Protein AF-A0AAD6QS98-F1 (afdb_monomer)

Secondary structure (DSSP, 8-state):
-PPPHHHHHSS---TTS-SSSTTTS----HHHHHHHHHHHHH-TTSPPS---HHHHHHHHHGGG--

Nearest PDB structures (foldseek):
  7pkq-assembly1_v  TM=3.108E-01  e=9.602E+00  Chlamydomonas reinhardtii

Solvent-accessible surface area (backbone atoms only — not comparable to full-atom values): 4457 Å² total; per-residue (Å²): 138,83,80,59,68,73,62,60,76,72,50,75,80,68,85,76,60,67,94,71,42,76,92,80,42,75,89,78,58,69,67,36,50,51,54,36,50,52,41,60,75,69,41,93,82,46,82,84,81,89,78,51,73,66,47,35,58,54,56,43,56,66,70,71,80,120

Mean predicted aligned error: 11.7 Å

Sequence (66 aa):
MAIPLQVLQHAKPLKQLPLVGPLFTPPVNVIAVVKVAVRAATDPVFPPGIVDVYGILRYSQQQRAT

Structure (mmCIF, N/CA/C/O backbone):
data_AF-A0AAD6QS98-F1
#
_entry.id   AF-A0AAD6QS98-F1
#
loop_
_atom_site.group_PDB
_atom_site.id
_atom_site.type_symbol
_atom_site.label_atom_id
_atom_site.label_alt_id
_atom_site.label_comp_id
_atom_site.label_asym_id
_atom_site.label_entity_id
_atom_site.label_seq_id
_atom_site.pdbx_PDB_ins_code
_atom_site.Cartn_x
_atom_site.Cartn_y
_atom_site.Cartn_z
_atom_site.occupancy
_atom_site.B_iso_or_equiv
_atom_site.auth_seq_id
_atom_site.auth_comp_id
_atom_site.auth_asym_id
_atom_site.auth_atom_id
_atom_site.pdbx_PDB_model_num
ATOM 1 N N . MET A 1 1 ? -14.898 -22.420 22.662 1.00 48.09 1 MET A N 1
ATOM 2 C CA . MET A 1 1 ? -15.185 -21.400 23.692 1.00 48.09 1 MET A CA 1
ATOM 3 C C . MET A 1 1 ? -16.376 -20.587 23.199 1.00 48.09 1 MET A C 1
ATOM 5 O O . MET A 1 1 ? -16.213 -19.799 22.280 1.00 48.09 1 MET A O 1
ATOM 9 N N . ALA A 1 2 ? -17.586 -20.888 23.678 1.00 60.84 2 ALA A N 1
ATOM 10 C CA . ALA A 1 2 ? -18.804 -20.208 23.235 1.00 60.84 2 ALA A CA 1
ATOM 11 C C . ALA A 1 2 ? -18.992 -18.941 24.074 1.00 60.84 2 ALA A C 1
ATOM 13 O O . ALA A 1 2 ? -19.018 -19.017 25.300 1.00 60.84 2 ALA A O 1
ATOM 14 N N . ILE A 1 3 ? -19.071 -17.784 23.422 1.00 66.19 3 ILE A N 1
ATOM 15 C CA . ILE A 1 3 ? -19.331 -16.518 24.107 1.00 66.19 3 ILE A CA 1
ATOM 16 C C . ILE A 1 3 ? -20.837 -16.495 24.403 1.00 66.19 3 ILE A C 1
ATOM 18 O O . ILE A 1 3 ? -21.625 -16.624 23.464 1.00 66.19 3 ILE A O 1
ATOM 22 N N . PRO A 1 4 ? -21.263 -16.436 25.675 1.00 67.88 4 PRO A N 1
ATOM 23 C CA . PRO A 1 4 ? -22.662 -16.623 26.030 1.00 67.88 4 PRO A CA 1
ATOM 24 C C . PRO A 1 4 ? -23.521 -15.500 25.444 1.00 67.88 4 PRO A C 1
ATOM 26 O O . PRO A 1 4 ? -23.206 -14.318 25.585 1.00 67.88 4 PRO A O 1
ATOM 29 N N . LEU A 1 5 ? -24.635 -15.878 24.811 1.00 64.19 5 LEU A N 1
ATOM 30 C CA . LEU A 1 5 ? -25.584 -14.965 24.165 1.00 64.19 5 LEU A CA 1
ATOM 31 C C . LEU A 1 5 ? -26.065 -13.848 25.110 1.00 64.19 5 LEU A C 1
ATOM 33 O O . LEU A 1 5 ? -26.332 -12.738 24.659 1.00 64.19 5 LEU A O 1
ATOM 37 N N . GLN A 1 6 ? -26.092 -14.101 26.423 1.00 65.19 6 GLN A N 1
ATOM 38 C CA . GLN A 1 6 ? -26.462 -13.108 27.437 1.00 65.19 6 GLN A CA 1
ATOM 39 C C . GLN A 1 6 ? -25.527 -11.882 27.472 1.00 65.19 6 GLN A C 1
ATOM 41 O O . GLN A 1 6 ? -25.971 -10.782 27.804 1.00 65.19 6 GLN A O 1
ATOM 46 N N . VAL A 1 7 ? -24.252 -12.027 27.088 1.00 63.69 7 VAL A N 1
ATOM 47 C CA . VAL A 1 7 ? -23.296 -10.903 27.021 1.00 63.69 7 VAL A CA 1
ATOM 48 C C . VAL A 1 7 ? -23.592 -9.999 25.818 1.00 63.69 7 VAL A C 1
ATOM 50 O O . VAL A 1 7 ? -23.485 -8.780 25.922 1.00 63.69 7 VAL A O 1
A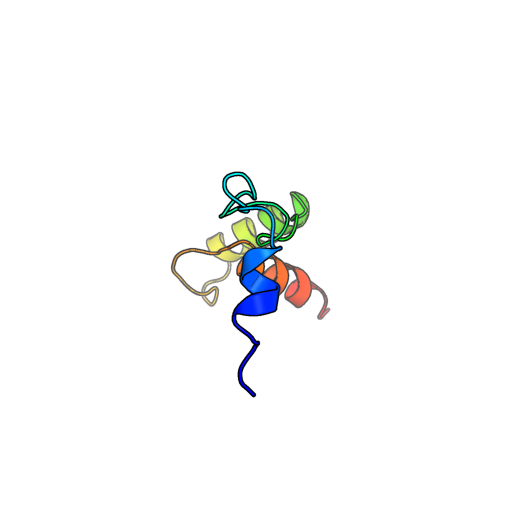TOM 53 N N . LEU A 1 8 ? -24.050 -10.571 24.699 1.00 62.69 8 LEU A N 1
ATOM 54 C CA . LEU A 1 8 ? -24.458 -9.813 23.508 1.00 62.69 8 LEU A CA 1
ATOM 55 C C . LEU A 1 8 ? -25.784 -9.064 23.702 1.00 62.69 8 LEU A C 1
ATOM 57 O O . LEU A 1 8 ? -25.989 -8.037 23.065 1.00 62.69 8 LEU A O 1
ATOM 61 N N . GLN A 1 9 ? -26.655 -9.522 24.607 1.00 64.88 9 GLN A N 1
ATOM 62 C CA . GLN A 1 9 ? -27.927 -8.852 24.925 1.00 64.88 9 GLN A CA 1
ATOM 63 C C . GLN A 1 9 ? -27.738 -7.495 25.626 1.00 64.88 9 GLN A C 1
ATOM 65 O O . GLN A 1 9 ? -28.599 -6.626 25.519 1.00 64.88 9 GLN A O 1
ATOM 70 N N . HIS A 1 10 ? -26.605 -7.304 26.309 1.00 64.62 10 HIS A N 1
ATOM 71 C CA . HIS A 1 10 ? -26.233 -6.048 26.973 1.00 64.62 10 HIS A CA 1
ATOM 72 C C . HIS A 1 10 ? -25.276 -5.191 26.132 1.00 64.62 10 HIS A C 1
ATOM 74 O O . HIS A 1 10 ? -24.981 -4.048 26.491 1.00 64.62 10 HIS A O 1
ATOM 80 N N . ALA A 1 11 ? -24.770 -5.724 25.017 1.00 65.19 11 ALA A N 1
ATOM 81 C CA . ALA A 1 11 ? -23.894 -4.982 24.131 1.00 65.19 11 ALA A CA 1
ATOM 82 C C . ALA A 1 11 ? -24.712 -3.914 23.394 1.00 65.19 11 ALA A C 1
ATOM 84 O O . ALA A 1 11 ? -25.647 -4.214 22.650 1.00 65.19 11 ALA A O 1
ATOM 85 N N . LYS A 1 12 ? -24.359 -2.641 23.599 1.00 67.31 12 LYS A N 1
ATOM 86 C CA . LYS A 1 12 ? -24.969 -1.520 22.877 1.00 67.31 12 LYS A CA 1
ATOM 87 C C . LYS A 1 12 ? -24.784 -1.766 21.373 1.00 67.31 12 LYS A C 1
ATOM 89 O O . LYS A 1 12 ? -23.639 -1.972 20.966 1.00 67.31 12 LYS A O 1
ATOM 94 N N . PRO A 1 13 ? -25.847 -1.741 20.544 1.00 65.44 13 PRO A N 1
ATOM 95 C CA . PRO A 1 13 ? -25.708 -1.930 19.110 1.00 65.44 13 PRO A CA 1
ATOM 96 C C . PRO A 1 13 ? -24.704 -0.915 18.578 1.00 65.44 13 PRO A C 1
ATOM 98 O O . PRO A 1 13 ? -24.945 0.293 18.606 1.00 65.44 13 PRO A O 1
ATOM 101 N N . LEU A 1 14 ? -23.566 -1.409 18.105 1.00 65.31 14 LEU A N 1
ATOM 102 C CA . LEU A 1 14 ? -22.500 -0.614 17.513 1.00 65.31 14 LEU A CA 1
ATOM 103 C C . LEU A 1 14 ? -22.910 -0.185 16.094 1.00 65.31 14 LEU A C 1
A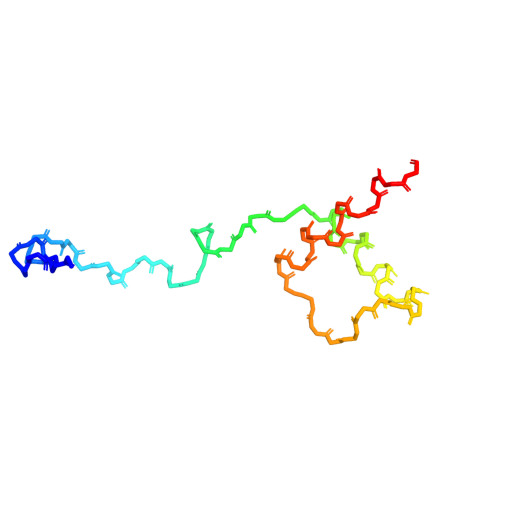TOM 105 O O . LEU A 1 14 ? -22.167 -0.365 15.141 1.00 65.31 14 LEU A O 1
ATOM 109 N N . LYS A 1 15 ? -24.117 0.379 15.937 1.00 58.50 15 LYS A N 1
ATOM 110 C CA . LYS A 1 15 ? -24.664 0.858 14.654 1.00 58.50 15 LYS A CA 1
ATOM 111 C C . LYS A 1 15 ? -23.825 1.976 14.028 1.00 58.50 15 LYS A C 1
ATOM 113 O O . LYS A 1 15 ? -24.014 2.286 12.860 1.00 58.50 15 LYS A O 1
ATOM 118 N N . GLN A 1 16 ? -22.945 2.592 14.814 1.00 62.19 16 GLN A N 1
ATOM 119 C CA . GLN A 1 16 ? -22.215 3.802 14.452 1.00 62.19 16 GLN A CA 1
ATOM 120 C C . GLN A 1 16 ? -20.708 3.700 14.711 1.00 62.19 16 GLN A C 1
ATOM 122 O O . GLN A 1 16 ? -20.008 4.702 14.572 1.00 62.19 16 GLN A O 1
ATOM 127 N N . LEU A 1 17 ? -20.194 2.519 15.090 1.00 62.03 17 LEU A N 1
ATOM 128 C CA . LEU A 1 17 ? -18.751 2.318 14.989 1.00 62.03 17 LEU A CA 1
ATOM 129 C C . LEU A 1 17 ? -18.411 2.338 13.499 1.00 62.03 17 LEU A C 1
ATOM 131 O O . LEU A 1 17 ? -19.037 1.595 12.739 1.00 62.03 17 LEU A O 1
ATOM 135 N N . PRO A 1 18 ? -17.463 3.183 13.068 1.00 61.12 18 PRO A N 1
ATOM 136 C CA . PRO A 1 18 ? -17.046 3.192 11.682 1.00 61.12 18 PRO A CA 1
ATOM 137 C C . PRO A 1 18 ? -16.537 1.790 11.327 1.00 61.12 18 PRO A C 1
ATOM 139 O O . PRO A 1 18 ? -15.537 1.330 11.874 1.00 61.12 18 PRO A O 1
ATOM 142 N N . LEU A 1 19 ? -17.262 1.105 10.433 1.00 67.88 19 LEU A N 1
ATOM 143 C CA . LEU A 1 19 ? -16.900 -0.224 9.916 1.00 67.88 19 LEU A CA 1
ATOM 144 C C . LEU A 1 19 ? -15.499 -0.204 9.284 1.00 67.88 19 LEU A C 1
ATOM 146 O O . LEU A 1 19 ? -14.780 -1.195 9.317 1.00 67.88 19 LEU A O 1
ATOM 150 N N . VAL A 1 20 ? -15.115 0.958 8.751 1.00 65.19 20 VAL A N 1
ATOM 151 C CA . VAL A 1 20 ? -13.784 1.303 8.255 1.00 65.19 20 VAL A CA 1
ATOM 152 C C . VAL A 1 20 ? -13.399 2.668 8.822 1.00 65.19 20 VAL A C 1
ATOM 154 O O . VAL A 1 20 ? -14.181 3.614 8.763 1.00 65.19 20 VAL A O 1
ATOM 157 N N . GLY A 1 21 ? -12.218 2.773 9.425 1.00 70.88 21 GLY A N 1
ATOM 158 C CA . GLY A 1 21 ? -11.768 3.987 10.106 1.00 70.88 21 GLY A CA 1
ATOM 159 C C . GLY A 1 21 ? -10.542 3.730 10.982 1.00 70.88 21 GLY A C 1
ATOM 160 O O . GLY A 1 21 ? -10.026 2.615 10.973 1.00 70.88 21 GLY A O 1
ATOM 161 N N . PRO A 1 22 ? -10.088 4.708 11.786 1.00 70.44 22 PRO A N 1
ATOM 162 C CA . PRO A 1 22 ? -8.826 4.633 12.536 1.00 70.44 22 PRO A CA 1
ATOM 163 C C . PRO A 1 22 ? -8.673 3.406 13.447 1.00 70.44 22 PRO A C 1
ATOM 165 O O . PRO A 1 22 ? -7.558 3.022 13.782 1.00 70.44 22 PRO A O 1
ATOM 168 N N . LEU A 1 23 ? -9.791 2.782 13.837 1.00 76.00 23 LEU A N 1
ATOM 169 C CA . LEU A 1 23 ? -9.800 1.539 14.607 1.00 76.00 23 LEU A CA 1
ATOM 170 C C . LEU A 1 23 ? -9.251 0.336 13.812 1.00 76.00 23 LEU A C 1
ATOM 172 O O . LEU A 1 23 ? -8.636 -0.548 14.398 1.00 76.00 23 LEU A O 1
ATOM 176 N N . PHE A 1 24 ? -9.459 0.315 12.492 1.00 79.50 24 PHE A N 1
ATOM 177 C CA . PHE A 1 24 ? -9.075 -0.776 11.585 1.00 79.50 24 PHE A CA 1
ATOM 178 C C . PHE A 1 24 ? -8.072 -0.355 10.505 1.00 79.50 24 PHE A C 1
ATOM 180 O O . PHE A 1 24 ? -7.532 -1.210 9.818 1.00 79.50 24 PHE A O 1
ATOM 187 N N . THR A 1 25 ? -7.811 0.941 10.330 1.00 83.81 25 THR A N 1
ATOM 188 C CA . THR A 1 25 ? -6.802 1.462 9.400 1.00 83.81 25 THR A CA 1
ATOM 189 C C . THR A 1 25 ? -5.819 2.330 10.178 1.00 83.81 25 THR A C 1
ATOM 191 O O . THR A 1 25 ? -6.221 3.396 10.657 1.00 83.81 25 THR A O 1
ATOM 194 N N . PRO A 1 26 ? -4.551 1.913 10.332 1.00 87.62 26 PRO A N 1
ATOM 195 C CA . PRO A 1 26 ? -3.591 2.685 11.104 1.00 87.62 2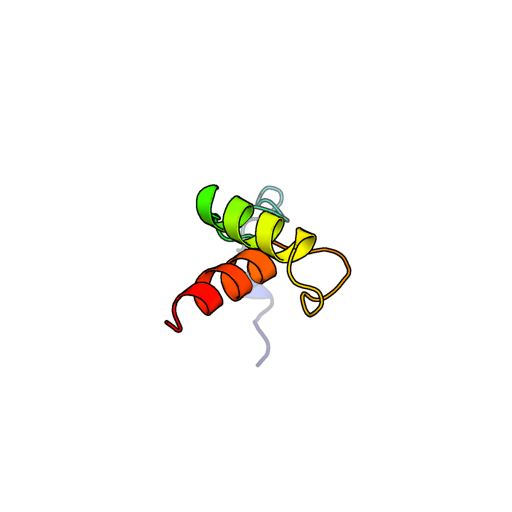6 PRO A CA 1
ATOM 196 C C . PRO A 1 26 ? -3.310 4.033 10.423 1.00 87.62 26 PRO A C 1
ATOM 198 O O . PRO A 1 26 ? -3.307 4.114 9.192 1.00 87.62 26 PRO A O 1
ATOM 201 N N . PRO A 1 27 ? -3.050 5.104 11.188 1.00 88.81 27 PRO A N 1
ATOM 202 C CA . PRO A 1 27 ? -2.621 6.363 10.599 1.00 88.81 27 PRO A CA 1
ATOM 203 C C . PRO A 1 27 ? -1.263 6.183 9.909 1.00 88.81 27 PRO A C 1
ATOM 205 O O . PRO A 1 27 ? -0.370 5.513 10.431 1.00 88.81 27 PRO A O 1
ATOM 208 N N . VAL A 1 28 ? -1.089 6.815 8.748 1.00 91.50 28 VAL A N 1
ATOM 209 C CA . VAL A 1 28 ? 0.172 6.801 7.991 1.00 91.50 28 VAL A CA 1
ATOM 210 C C . VAL A 1 28 ? 0.729 8.207 7.818 1.00 91.50 28 VAL A C 1
ATOM 212 O O . VAL A 1 28 ? -0.006 9.170 7.617 1.00 91.50 28 VAL A O 1
ATOM 215 N N . ASN A 1 29 ? 2.055 8.322 7.901 1.00 93.25 29 ASN A N 1
ATOM 216 C CA . ASN A 1 29 ? 2.764 9.577 7.679 1.00 93.25 29 ASN A CA 1
ATOM 217 C C . ASN A 1 29 ? 2.892 9.853 6.170 1.00 93.25 29 ASN A C 1
ATOM 219 O O . ASN A 1 29 ? 3.312 8.974 5.419 1.00 93.25 29 ASN A O 1
ATOM 223 N N . VAL A 1 30 ? 2.604 11.081 5.731 1.00 94.94 30 VAL 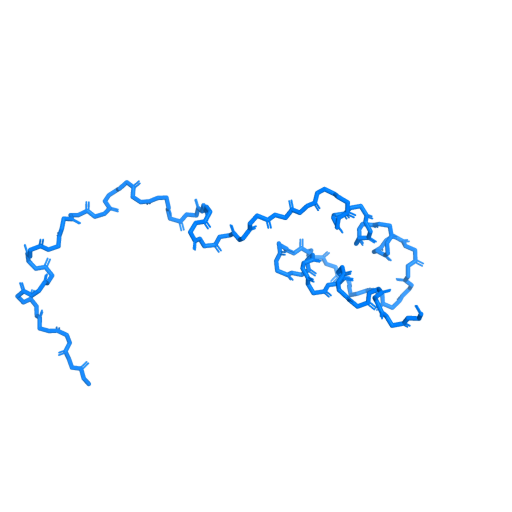A N 1
ATOM 224 C CA . VAL A 1 30 ? 2.707 11.494 4.318 1.00 94.94 30 VAL A CA 1
ATOM 225 C C . VAL A 1 30 ? 4.097 11.254 3.715 1.00 94.94 30 VAL A C 1
ATOM 227 O O . VAL A 1 30 ? 4.207 10.859 2.559 1.00 94.94 30 VAL A O 1
ATOM 230 N N . ILE A 1 31 ? 5.165 11.380 4.505 1.00 95.31 31 ILE A N 1
ATOM 231 C CA . ILE A 1 31 ? 6.538 11.087 4.074 1.00 95.31 31 ILE A CA 1
ATOM 232 C C . ILE A 1 31 ? 6.714 9.597 3.754 1.00 95.31 31 ILE A C 1
ATOM 234 O O . ILE A 1 31 ? 7.413 9.249 2.803 1.00 95.31 31 ILE A O 1
ATOM 238 N N . ALA A 1 32 ? 6.063 8.706 4.508 1.00 94.62 32 ALA A N 1
ATOM 239 C CA . ALA A 1 32 ? 6.082 7.272 4.224 1.00 94.62 32 ALA A CA 1
ATOM 240 C C . ALA A 1 32 ? 5.368 6.961 2.901 1.00 94.62 32 ALA A C 1
ATOM 242 O O . ALA A 1 32 ? 5.869 6.158 2.118 1.00 94.62 32 ALA A O 1
ATOM 243 N N . VAL A 1 33 ? 4.254 7.645 2.618 1.00 95.56 33 VAL A N 1
ATOM 244 C CA . VAL A 1 33 ? 3.539 7.517 1.339 1.00 95.56 33 VAL A CA 1
ATOM 245 C C . VAL A 1 33 ? 4.436 7.938 0.177 1.00 95.56 33 VAL A C 1
ATOM 247 O O . VAL A 1 33 ? 4.579 7.183 -0.778 1.00 95.56 33 VAL A O 1
ATOM 250 N N . VAL A 1 34 ? 5.099 9.094 0.280 1.00 96.62 34 VAL A N 1
ATOM 251 C CA . VAL A 1 34 ? 6.008 9.590 -0.768 1.00 96.62 34 VAL A CA 1
ATOM 252 C C . VAL A 1 34 ? 7.155 8.612 -1.013 1.00 96.62 34 V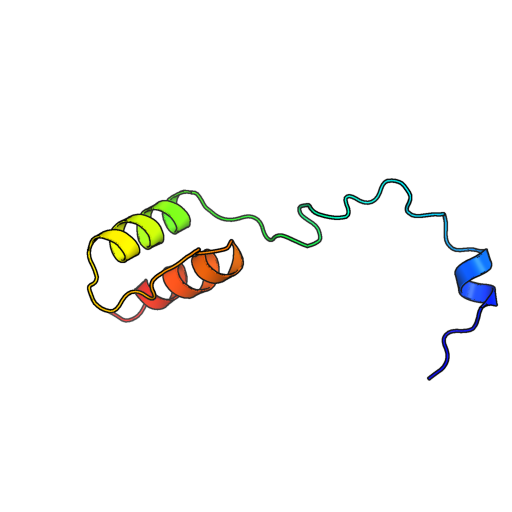AL A C 1
ATOM 254 O O . VAL A 1 34 ? 7.424 8.262 -2.158 1.00 96.62 34 VAL A O 1
ATOM 257 N N . LYS A 1 35 ? 7.795 8.111 0.049 1.00 94.56 35 LYS A N 1
ATOM 258 C CA . LYS A 1 35 ? 8.876 7.119 -0.060 1.00 94.56 35 LYS A CA 1
ATOM 259 C C . LYS A 1 35 ? 8.439 5.869 -0.819 1.00 94.56 35 LYS A C 1
ATOM 261 O O . LYS A 1 35 ? 9.180 5.388 -1.670 1.00 94.56 35 LYS A O 1
ATOM 266 N N . VAL A 1 36 ? 7.249 5.354 -0.515 1.00 95.31 36 VAL A N 1
ATOM 267 C CA . VAL A 1 36 ? 6.715 4.149 -1.158 1.00 95.31 36 VAL A CA 1
ATOM 268 C C . VAL A 1 36 ? 6.263 4.432 -2.589 1.00 95.31 36 VAL A C 1
ATOM 270 O O . VAL A 1 36 ? 6.529 3.614 -3.458 1.00 95.31 36 VAL A O 1
ATOM 273 N N . ALA A 1 37 ? 5.661 5.591 -2.862 1.00 95.31 37 ALA A N 1
ATOM 274 C CA . ALA A 1 37 ? 5.235 5.985 -4.204 1.00 95.31 37 ALA A CA 1
ATOM 275 C C . ALA A 1 37 ? 6.420 6.165 -5.160 1.00 95.31 37 ALA A C 1
ATOM 277 O O . ALA A 1 37 ? 6.395 5.644 -6.271 1.00 95.31 37 ALA A O 1
ATOM 278 N N . VAL A 1 38 ? 7.479 6.852 -4.713 1.00 95.56 38 VAL A N 1
ATOM 279 C CA . VAL A 1 38 ? 8.716 6.992 -5.494 1.00 95.56 38 VAL A CA 1
ATOM 280 C C . VAL A 1 38 ? 9.295 5.615 -5.779 1.00 95.56 38 VAL A C 1
ATOM 282 O O . VAL A 1 38 ? 9.530 5.282 -6.934 1.00 95.56 38 VAL A O 1
ATOM 285 N N . ARG A 1 39 ? 9.424 4.779 -4.744 1.00 94.25 39 ARG A N 1
ATOM 286 C CA . ARG A 1 39 ? 9.938 3.418 -4.883 1.00 94.25 39 ARG A CA 1
ATOM 287 C C . ARG A 1 39 ? 9.111 2.577 -5.858 1.00 94.25 39 ARG A C 1
ATOM 289 O O . ARG A 1 39 ? 9.678 1.887 -6.689 1.00 94.25 39 ARG A O 1
ATOM 296 N N . ALA A 1 40 ? 7.786 2.659 -5.792 1.00 94.31 40 ALA A N 1
ATOM 297 C CA . ALA A 1 40 ? 6.893 1.950 -6.703 1.00 94.31 40 ALA A CA 1
ATOM 298 C C . ALA A 1 40 ? 7.038 2.408 -8.161 1.00 94.31 40 ALA A C 1
ATOM 300 O O . ALA A 1 40 ? 6.825 1.614 -9.072 1.00 94.31 40 ALA A O 1
ATOM 301 N N . ALA A 1 41 ? 7.402 3.672 -8.383 1.00 95.06 41 ALA A N 1
ATOM 302 C CA . ALA A 1 41 ? 7.628 4.218 -9.715 1.00 95.06 41 ALA A CA 1
ATOM 303 C C . ALA A 1 41 ? 9.030 3.906 -10.268 1.00 95.06 41 ALA A C 1
ATOM 305 O O . ALA A 1 41 ? 9.193 3.844 -11.485 1.00 95.06 41 ALA A O 1
ATOM 306 N N . THR A 1 42 ? 10.038 3.745 -9.404 1.00 95.25 42 THR A N 1
ATOM 307 C CA . THR A 1 42 ? 11.448 3.643 -9.820 1.00 95.25 42 THR A CA 1
ATOM 308 C C . THR A 1 42 ? 12.059 2.257 -9.670 1.00 95.25 42 THR A C 1
ATOM 310 O O . THR A 1 42 ? 12.936 1.906 -10.455 1.00 95.25 42 THR A O 1
ATOM 313 N N . ASP A 1 43 ? 11.650 1.474 -8.670 1.00 94.06 43 ASP A N 1
ATOM 314 C CA . ASP A 1 43 ? 12.266 0.180 -8.385 1.00 94.06 43 ASP A CA 1
ATOM 315 C C . ASP A 1 43 ? 11.611 -0.907 -9.251 1.00 94.06 43 ASP A C 1
ATOM 317 O O . ASP A 1 43 ? 10.450 -1.254 -9.023 1.00 94.06 43 ASP A O 1
ATOM 321 N N . PRO A 1 44 ? 12.344 -1.542 -10.184 1.00 91.38 44 PRO A N 1
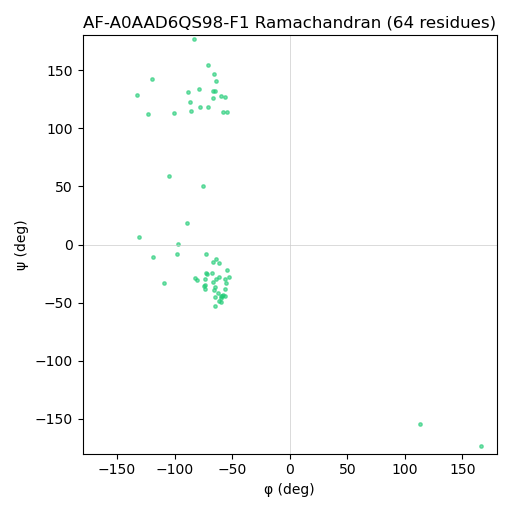ATOM 322 C CA . PRO A 1 44 ? 11.774 -2.545 -11.090 1.00 91.38 44 PRO A CA 1
ATOM 323 C C . PRO A 1 44 ? 11.323 -3.831 -10.377 1.00 91.38 44 PRO A C 1
ATOM 325 O O . PRO A 1 44 ? 10.600 -4.639 -10.950 1.00 91.38 44 PRO A O 1
ATOM 328 N N . VAL A 1 45 ? 11.760 -4.034 -9.130 1.00 94.19 45 VAL A N 1
ATOM 329 C CA . VAL A 1 45 ? 11.382 -5.172 -8.275 1.00 94.19 45 VAL A CA 1
ATOM 330 C C . VAL A 1 45 ? 10.250 -4.834 -7.302 1.00 94.19 45 VAL A C 1
ATOM 332 O O . VAL A 1 45 ? 9.874 -5.677 -6.485 1.00 94.19 45 VAL A O 1
ATOM 335 N N . PHE A 1 46 ? 9.732 -3.602 -7.328 1.00 94.19 46 PHE A N 1
ATOM 336 C CA . PHE A 1 46 ? 8.616 -3.232 -6.471 1.00 94.19 46 PHE A CA 1
ATOM 337 C C . PHE A 1 46 ? 7.359 -4.010 -6.890 1.00 94.19 46 PHE A C 1
ATOM 339 O O . PHE A 1 46 ? 7.050 -4.061 -8.082 1.00 94.19 46 PHE A O 1
ATOM 346 N N . PRO A 1 47 ? 6.618 -4.625 -5.947 1.00 91.31 47 PRO A N 1
ATOM 347 C CA . PRO A 1 47 ? 5.468 -5.446 -6.303 1.00 91.31 47 PRO A CA 1
ATOM 348 C C . PRO A 1 47 ? 4.401 -4.644 -7.062 1.00 91.31 47 PRO A C 1
ATOM 350 O O . PRO A 1 47 ? 3.974 -3.594 -6.575 1.00 91.31 47 PRO A O 1
ATOM 353 N N . PRO A 1 48 ? 3.949 -5.122 -8.234 1.00 89.12 48 PRO A N 1
ATOM 354 C CA . PRO A 1 48 ? 2.917 -4.440 -8.998 1.00 89.12 48 PRO A CA 1
ATOM 355 C C . PRO A 1 48 ? 1.555 -4.556 -8.302 1.00 89.12 48 PRO A C 1
ATOM 357 O O . PRO A 1 48 ? 1.282 -5.524 -7.590 1.00 89.12 48 PRO A O 1
ATOM 360 N N . GLY A 1 49 ? 0.672 -3.592 -8.560 1.00 91.31 49 GLY A N 1
ATOM 361 C CA . GLY A 1 49 ? -0.703 -3.591 -8.060 1.00 91.31 49 GLY A CA 1
ATOM 362 C C . GLY A 1 49 ? -0.985 -2.474 -7.057 1.00 91.31 49 GLY A C 1
ATOM 363 O O . GLY A 1 49 ? -0.372 -1.409 -7.097 1.00 91.31 49 GLY A O 1
ATOM 364 N N . ILE A 1 50 ? -1.969 -2.703 -6.185 1.00 93.31 50 ILE A N 1
ATOM 365 C CA . ILE A 1 50 ? -2.429 -1.718 -5.201 1.00 93.31 50 ILE A CA 1
ATOM 366 C C . ILE A 1 50 ? -1.601 -1.855 -3.924 1.00 93.31 50 ILE A C 1
ATOM 368 O O . ILE A 1 50 ? -1.460 -2.947 -3.376 1.00 93.31 50 ILE A O 1
ATOM 372 N N . VAL A 1 51 ? -1.103 -0.727 -3.422 1.00 94.12 51 VAL A N 1
ATOM 373 C CA . VAL A 1 51 ? -0.450 -0.644 -2.116 1.00 94.12 51 VAL A CA 1
ATOM 374 C C . VAL A 1 51 ? -1.450 -0.082 -1.111 1.00 94.12 51 VAL A C 1
ATOM 376 O O . VAL A 1 51 ? -1.849 1.077 -1.209 1.00 94.12 51 VAL A O 1
ATOM 379 N N . ASP A 1 52 ? -1.854 -0.899 -0.141 1.00 92.44 52 ASP A N 1
ATOM 380 C CA . ASP A 1 52 ? -2.697 -0.448 0.965 1.00 92.44 52 ASP A CA 1
ATOM 381 C C . ASP A 1 52 ? -1.879 0.208 2.097 1.00 92.44 52 ASP A C 1
ATOM 383 O O . ASP A 1 52 ? -0.647 0.262 2.081 1.00 92.44 52 ASP A O 1
ATOM 387 N N . VAL A 1 53 ? -2.582 0.704 3.114 1.00 92.38 53 VAL A N 1
ATOM 388 C CA . VAL A 1 53 ? -2.004 1.375 4.288 1.00 92.38 53 VAL A CA 1
ATOM 389 C C . VAL A 1 53 ? -0.978 0.495 5.023 1.00 92.38 53 VAL A C 1
ATOM 391 O O . VAL A 1 53 ? 0.063 0.986 5.462 1.00 92.38 53 VAL A O 1
ATOM 394 N N . TYR A 1 54 ? -1.217 -0.812 5.122 1.00 92.50 54 TYR A N 1
ATOM 395 C CA . TYR A 1 54 ? -0.283 -1.756 5.737 1.00 92.50 54 TYR A CA 1
ATOM 396 C C . TYR A 1 54 ? 0.926 -2.035 4.835 1.00 92.50 54 TYR A C 1
ATOM 398 O O . TYR A 1 54 ? 2.050 -2.154 5.329 1.00 92.50 54 TYR A O 1
ATOM 406 N N . GLY A 1 55 ? 0.723 -2.072 3.518 1.00 93.69 55 GLY A N 1
ATOM 407 C CA . GLY A 1 55 ? 1.782 -2.107 2.513 1.00 93.69 55 GLY A CA 1
ATOM 408 C C . GLY A 1 55 ? 2.702 -0.892 2.615 1.00 93.69 55 GLY A C 1
ATOM 409 O O . GLY A 1 55 ? 3.922 -1.048 2.645 1.00 93.69 55 GLY A O 1
ATOM 410 N N . ILE A 1 56 ? 2.140 0.310 2.780 1.00 94.75 56 ILE A N 1
ATOM 411 C CA . ILE A 1 56 ? 2.912 1.543 2.999 1.00 94.75 56 ILE A CA 1
ATOM 412 C C . ILE A 1 56 ? 3.771 1.422 4.265 1.00 94.75 56 ILE A C 1
ATOM 414 O O . ILE A 1 56 ? 4.962 1.746 4.244 1.00 94.75 56 ILE A O 1
ATOM 418 N N . LEU A 1 57 ? 3.212 0.908 5.365 1.00 92.12 57 LEU A N 1
ATOM 419 C CA . LEU A 1 57 ? 3.965 0.689 6.604 1.00 92.12 57 LEU A CA 1
ATOM 420 C C . LEU A 1 57 ? 5.101 -0.326 6.415 1.00 92.12 57 LEU A C 1
ATOM 422 O O . LEU A 1 57 ? 6.211 -0.081 6.879 1.00 92.12 57 LEU A O 1
ATOM 426 N N . ARG A 1 58 ? 4.876 -1.426 5.690 1.00 91.81 58 ARG A N 1
ATOM 427 C CA . ARG A 1 58 ? 5.931 -2.411 5.397 1.00 91.81 58 ARG A CA 1
ATOM 428 C C . ARG A 1 58 ? 7.045 -1.838 4.524 1.00 91.81 58 ARG A C 1
ATOM 430 O O . ARG A 1 58 ? 8.216 -1.912 4.896 1.00 91.81 58 ARG A O 1
ATOM 437 N N . TYR A 1 59 ? 6.697 -1.256 3.379 1.00 92.00 59 TYR A N 1
ATOM 438 C CA . TYR A 1 59 ? 7.687 -0.797 2.403 1.00 92.00 59 TYR A CA 1
ATOM 439 C C . TYR A 1 59 ? 8.435 0.460 2.855 1.00 92.00 59 TYR A C 1
ATOM 441 O O . TYR A 1 59 ? 9.571 0.668 2.430 1.00 92.00 59 TYR A O 1
ATOM 449 N N . SER A 1 60 ? 7.849 1.271 3.744 1.00 88.44 60 SER A N 1
ATOM 450 C CA . SER A 1 60 ? 8.52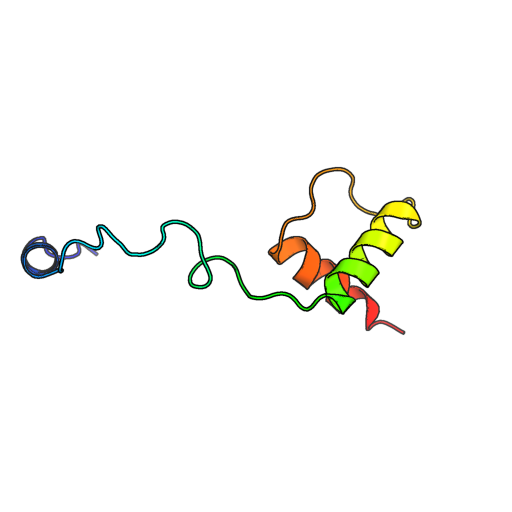9 2.438 4.321 1.00 88.44 60 SER A CA 1
ATOM 451 C C . SER A 1 60 ? 9.598 2.076 5.360 1.00 88.44 60 SER A C 1
ATOM 453 O O . SER A 1 60 ? 10.586 2.799 5.475 1.00 88.44 60 SER A O 1
ATOM 455 N N . GLN A 1 61 ? 9.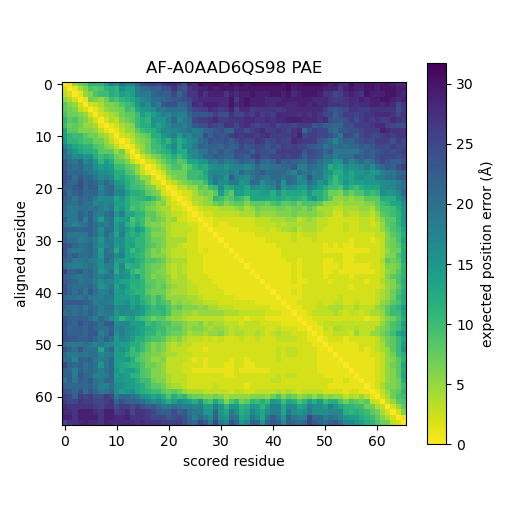450 0.957 6.082 1.00 80.38 61 GLN A N 1
ATOM 456 C CA . GLN A 1 61 ? 10.436 0.494 7.072 1.00 80.38 61 GLN A CA 1
ATOM 457 C C . GLN A 1 61 ? 11.623 -0.235 6.431 1.00 80.38 61 GLN A C 1
ATOM 459 O O . GLN A 1 61 ? 12.745 -0.132 6.922 1.00 80.38 61 GLN A O 1
ATOM 464 N N . GLN A 1 62 ? 11.416 -0.913 5.296 1.00 66.19 62 GLN A N 1
ATOM 465 C CA . GLN A 1 62 ? 12.498 -1.582 4.560 1.00 66.19 62 GLN A CA 1
ATOM 466 C C . GLN A 1 62 ? 13.566 -0.618 4.012 1.00 66.19 62 GLN A C 1
ATOM 468 O O . GLN A 1 62 ? 14.644 -1.069 3.644 1.00 66.19 62 GLN A O 1
ATOM 473 N N . GLN A 1 63 ? 13.320 0.698 4.012 1.00 58.88 63 GLN A N 1
ATOM 474 C CA . GLN A 1 63 ? 14.341 1.700 3.681 1.00 58.88 63 GLN A CA 1
ATOM 475 C C . GLN A 1 63 ? 15.414 1.898 4.769 1.00 58.88 63 GLN A C 1
ATOM 477 O O . GLN A 1 63 ? 16.379 2.606 4.516 1.00 58.88 63 GLN A O 1
ATOM 482 N N . ARG A 1 64 ? 15.279 1.316 5.972 1.00 54.62 64 ARG A N 1
ATOM 483 C CA . ARG A 1 64 ? 16.268 1.453 7.065 1.00 54.62 64 ARG A CA 1
ATOM 484 C C . ARG A 1 64 ? 17.387 0.400 7.065 1.00 54.62 64 ARG A C 1
ATOM 486 O O . ARG A 1 64 ? 18.032 0.205 8.088 1.00 54.62 64 ARG A O 1
ATOM 493 N N . ALA A 1 65 ? 17.622 -0.280 5.947 1.00 48.94 65 ALA A N 1
ATOM 494 C CA . ALA A 1 65 ? 18.750 -1.195 5.788 1.00 48.94 65 ALA A CA 1
ATOM 495 C C . ALA A 1 65 ? 19.843 -0.568 4.908 1.00 48.94 65 ALA A C 1
ATOM 497 O O . ALA A 1 65 ? 20.142 -1.092 3.837 1.00 48.94 65 ALA A O 1
ATOM 498 N N . THR A 1 66 ? 20.393 0.579 5.313 1.00 39.19 66 THR A N 1
ATOM 499 C CA . THR A 1 66 ? 21.726 1.053 4.895 1.00 39.19 66 THR A CA 1
ATOM 500 C C .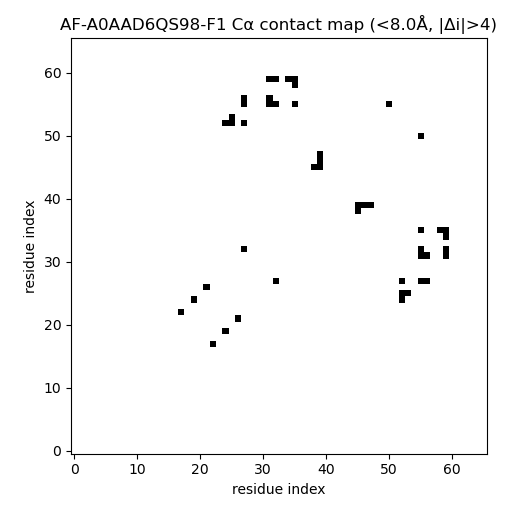 THR A 1 66 ? 22.215 2.147 5.830 1.00 39.19 66 THR A C 1
ATOM 502 O O . THR A 1 66 ? 21.392 3.025 6.175 1.00 39.19 66 THR A O 1
#

pLDDT: mean 79.67, std 15.67, range [39.19, 96.62]

Radius of gyration: 18.98 Å; Cα contacts (8 Å, |Δi|>4): 24; chains: 1; bounding box: 50×33×38 Å

Organism: NCBI:txid444605

Foldseek 3Di:
DDDDVVVVVPDDPVPPDPPDDCVNAPDDDPVLVVQLVVCCVPPPPNDDDDQGRVNSVVSSVVVPPD